Protein AF-A0A1A8WWN3-F1 (afdb_monomer_lite)

Structure (mmCIF, N/CA/C/O backbone):
data_AF-A0A1A8WWN3-F1
#
_entry.id   AF-A0A1A8WWN3-F1
#
loop_
_atom_site.group_PDB
_atom_site.id
_atom_site.type_symbol
_atom_site.label_atom_id
_atom_site.label_alt_id
_atom_site.label_comp_id
_atom_site.label_asym_id
_atom_site.label_entity_id
_atom_site.label_seq_id
_atom_site.pdbx_PDB_ins_code
_atom_site.Cartn_x
_atom_site.Cartn_y
_atom_site.Cartn_z
_atom_site.occupancy
_atom_site.B_iso_or_equiv
_atom_site.auth_seq_id
_atom_site.auth_comp_id
_atom_site.auth_asym_id
_atom_site.auth_atom_id
_atom_site.pdbx_PDB_model_num
ATOM 1 N N . MET A 1 1 ? 9.700 -21.598 -24.954 1.00 73.56 1 MET A N 1
ATOM 2 C CA . MET A 1 1 ? 10.025 -20.325 -24.272 1.00 73.56 1 MET A CA 1
ATOM 3 C C . MET A 1 1 ? 9.420 -19.200 -25.099 1.00 73.56 1 MET A C 1
ATOM 5 O O . MET A 1 1 ? 9.353 -19.380 -26.307 1.00 73.56 1 MET A O 1
ATOM 9 N N . PHE A 1 2 ? 8.943 -18.111 -24.494 1.00 90.69 2 PHE A N 1
ATOM 10 C CA . PHE A 1 2 ? 8.399 -16.963 -25.235 1.00 90.69 2 PHE A CA 1
ATOM 11 C C . PHE A 1 2 ? 9.515 -15.980 -25.612 1.00 90.69 2 PHE A C 1
ATOM 13 O O . PHE A 1 2 ? 10.438 -15.790 -24.823 1.00 90.69 2 PHE A O 1
ATOM 20 N N . ASP A 1 3 ? 9.404 -15.328 -26.773 1.00 93.94 3 ASP A N 1
ATOM 21 C CA . ASP A 1 3 ? 10.371 -14.309 -27.217 1.00 93.94 3 ASP A CA 1
ATOM 22 C C . ASP A 1 3 ? 10.300 -13.031 -26.373 1.00 93.94 3 ASP A C 1
ATOM 24 O O . ASP A 1 3 ? 11.308 -12.352 -26.187 1.00 93.94 3 ASP A O 1
ATOM 28 N N . TYR A 1 4 ? 9.113 -12.723 -25.838 1.00 95.06 4 TYR A N 1
ATOM 29 C CA . TYR A 1 4 ? 8.862 -11.595 -24.948 1.00 95.06 4 TYR A CA 1
ATOM 30 C C . TYR A 1 4 ? 8.140 -12.059 -23.684 1.00 95.06 4 TYR A C 1
ATOM 32 O O . TYR A 1 4 ? 7.181 -12.829 -23.756 1.00 95.06 4 TYR A O 1
ATOM 40 N N . ILE A 1 5 ? 8.575 -11.561 -22.526 1.00 95.69 5 ILE A N 1
ATOM 41 C CA . ILE A 1 5 ? 7.938 -11.816 -21.228 1.00 95.69 5 ILE A CA 1
ATOM 42 C C . ILE A 1 5 ? 7.713 -10.474 -20.535 1.00 95.69 5 ILE A C 1
ATOM 44 O O . ILE A 1 5 ? 8.675 -9.776 -20.217 1.00 95.69 5 ILE A O 1
ATOM 48 N N . PHE A 1 6 ? 6.449 -10.131 -20.282 1.00 94.56 6 PHE A N 1
ATOM 49 C CA . PHE A 1 6 ? 6.049 -8.897 -19.602 1.00 94.56 6 PHE A CA 1
ATOM 50 C C . PHE A 1 6 ? 5.535 -9.211 -18.196 1.00 94.56 6 PHE A C 1
ATOM 52 O O . PHE A 1 6 ? 4.404 -9.659 -18.017 1.00 94.56 6 PHE A O 1
ATOM 59 N N . SER A 1 7 ? 6.371 -8.964 -17.193 1.00 92.50 7 SER A N 1
ATOM 60 C CA . SER A 1 7 ? 6.032 -9.130 -15.779 1.00 92.50 7 SER A CA 1
ATOM 61 C C . SER A 1 7 ? 5.532 -7.810 -15.195 1.00 92.50 7 SER A C 1
ATOM 63 O O . SER A 1 7 ? 5.902 -6.735 -15.667 1.00 92.50 7 SER A O 1
ATOM 65 N N . GLU A 1 8 ? 4.687 -7.881 -14.161 1.00 90.62 8 GLU A N 1
ATOM 66 C CA . GLU A 1 8 ? 4.119 -6.694 -13.498 1.00 90.62 8 GLU A CA 1
ATOM 67 C C . GLU A 1 8 ? 3.467 -5.712 -14.493 1.00 90.62 8 GLU A C 1
ATOM 69 O O . GLU A 1 8 ? 3.710 -4.509 -14.455 1.00 90.62 8 GLU A O 1
ATOM 74 N N . ASN A 1 9 ? 2.671 -6.237 -15.432 1.00 89.50 9 ASN A N 1
ATOM 75 C CA . ASN A 1 9 ? 2.052 -5.471 -16.524 1.00 89.50 9 ASN A CA 1
ATOM 76 C C . ASN A 1 9 ? 3.059 -4.720 -17.421 1.00 89.50 9 ASN A C 1
ATOM 78 O O . ASN A 1 9 ? 2.725 -3.690 -17.998 1.00 89.50 9 ASN A O 1
ATOM 82 N N . GLY A 1 10 ? 4.287 -5.231 -17.549 1.00 90.50 10 GLY A N 1
ATOM 83 C CA . GLY A 1 10 ? 5.325 -4.660 -18.411 1.00 90.50 10 GLY A CA 1
ATOM 84 C C . GLY A 1 10 ? 6.262 -3.673 -17.716 1.00 90.50 10 GLY A C 1
ATOM 85 O O . GLY A 1 10 ? 7.193 -3.195 -18.358 1.00 90.50 10 GLY A O 1
ATOM 86 N N . VAL A 1 11 ? 6.095 -3.429 -16.408 1.00 92.06 11 VAL A N 1
ATOM 87 C CA . VAL A 1 11 ? 7.097 -2.708 -15.593 1.00 92.06 11 VAL A CA 1
ATOM 88 C C . VAL A 1 11 ? 8.454 -3.410 -15.658 1.00 92.06 11 VAL A C 1
ATOM 90 O O . VAL A 1 11 ? 9.489 -2.760 -15.548 1.00 92.06 11 VAL A O 1
ATOM 93 N N . VAL A 1 12 ? 8.453 -4.727 -15.880 1.00 93.56 12 VAL A N 1
ATOM 94 C CA . VAL A 1 12 ? 9.640 -5.498 -16.248 1.00 93.56 12 VAL A CA 1
ATOM 95 C C . VAL A 1 12 ? 9.358 -6.250 -17.542 1.00 93.56 12 VAL A C 1
ATOM 97 O O . VAL A 1 12 ? 8.417 -7.042 -17.610 1.00 93.56 12 VAL A O 1
ATOM 100 N N . ALA A 1 13 ? 10.191 -6.040 -18.557 1.00 95.25 13 ALA A N 1
ATOM 101 C CA . ALA A 1 13 ? 10.087 -6.729 -19.834 1.00 95.25 13 ALA A CA 1
ATOM 102 C C . ALA A 1 13 ? 11.396 -7.434 -20.184 1.00 95.25 13 ALA A C 1
ATOM 104 O O . ALA A 1 13 ? 12.479 -6.848 -20.106 1.00 95.25 13 ALA A O 1
ATOM 105 N N . HIS A 1 14 ? 11.279 -8.681 -20.624 1.00 95.94 14 HIS A N 1
ATOM 106 C CA . HIS A 1 14 ? 12.379 -9.455 -21.181 1.00 95.94 14 HIS A CA 1
ATOM 107 C C . HIS A 1 14 ? 12.140 -9.696 -22.665 1.00 95.94 14 HIS A C 1
ATOM 109 O O . HIS A 1 14 ? 11.002 -9.931 -23.077 1.00 95.94 14 HIS A O 1
ATOM 115 N N . LYS A 1 15 ? 13.218 -9.673 -23.444 1.00 95.75 15 LYS A N 1
ATOM 116 C CA . LYS A 1 15 ? 13.256 -10.068 -24.849 1.00 95.75 15 LYS A CA 1
ATOM 117 C C . LYS A 1 15 ? 14.387 -11.073 -25.025 1.00 95.75 15 LYS A C 1
ATOM 119 O O . LYS A 1 15 ? 15.502 -10.796 -24.606 1.00 95.75 15 LYS A O 1
ATOM 124 N N . ASN A 1 16 ? 14.116 -12.229 -25.625 1.00 93.88 16 ASN A N 1
ATOM 125 C CA . ASN A 1 16 ? 15.103 -13.305 -25.805 1.00 93.88 16 ASN A CA 1
ATOM 126 C C . ASN A 1 16 ? 15.798 -13.723 -24.490 1.00 93.88 16 ASN A C 1
ATOM 128 O O . ASN A 1 16 ? 16.989 -14.013 -24.472 1.00 93.88 16 ASN A O 1
ATOM 132 N N . ASN A 1 17 ? 15.042 -13.749 -23.387 1.00 90.00 17 ASN A N 1
ATOM 133 C CA . ASN A 1 17 ? 15.515 -13.995 -22.013 1.00 90.00 17 ASN A CA 1
ATOM 134 C C . ASN A 1 17 ? 16.474 -12.947 -21.431 1.00 90.00 17 ASN A C 1
ATOM 136 O O . ASN A 1 17 ? 16.934 -13.115 -20.304 1.00 90.00 17 ASN A O 1
ATOM 140 N N . GLU A 1 18 ? 16.736 -11.852 -22.137 1.00 92.88 18 GLU A N 1
ATOM 141 C CA . GLU A 1 18 ? 17.483 -10.716 -21.611 1.00 92.88 18 GLU A CA 1
ATOM 142 C C . GLU A 1 18 ? 16.517 -9.634 -21.135 1.00 92.88 18 GLU A C 1
ATOM 144 O O . GLU A 1 18 ? 15.479 -9.389 -21.757 1.00 92.88 18 GLU A O 1
ATOM 149 N N . GLN A 1 19 ? 16.833 -8.983 -20.013 1.00 93.44 19 GLN A N 1
ATOM 150 C CA . GLN A 1 19 ? 16.027 -7.868 -19.527 1.00 93.44 19 GLN A CA 1
ATOM 151 C C . GLN A 1 19 ? 16.167 -6.696 -20.501 1.00 93.44 19 GLN A C 1
ATOM 153 O O . GLN A 1 19 ? 17.217 -6.068 -20.596 1.00 93.44 19 GLN A O 1
ATOM 158 N N . TYR A 1 20 ? 15.083 -6.402 -21.210 1.00 92.56 20 TYR A N 1
ATOM 159 C CA . TYR A 1 20 ? 15.016 -5.331 -22.195 1.00 92.56 20 TYR A CA 1
ATOM 160 C C . TYR A 1 20 ? 14.615 -3.999 -21.553 1.00 92.56 20 TYR A C 1
ATOM 162 O O . TYR A 1 20 ? 15.093 -2.943 -21.956 1.00 92.56 20 TYR A O 1
ATOM 170 N N . PHE A 1 21 ? 13.745 -4.045 -20.540 1.00 93.81 21 PHE A N 1
ATOM 171 C CA . PHE A 1 21 ? 13.244 -2.862 -19.847 1.00 93.81 21 PHE A CA 1
ATOM 172 C C . PHE A 1 21 ? 12.899 -3.182 -18.391 1.00 93.81 21 PHE A C 1
ATOM 174 O O . PHE A 1 21 ? 12.403 -4.266 -18.076 1.00 93.81 21 PHE A O 1
ATOM 181 N N . SER A 1 22 ? 13.147 -2.226 -17.499 1.00 93.75 22 SER A N 1
ATOM 182 C CA . SER A 1 22 ? 12.677 -2.266 -16.120 1.00 93.75 22 SER A CA 1
ATOM 183 C C . SER A 1 22 ? 12.507 -0.846 -15.601 1.00 93.75 22 SER A C 1
ATOM 185 O O . SER A 1 22 ? 13.430 -0.051 -15.725 1.00 93.75 22 SER A O 1
ATOM 187 N N . GLU A 1 23 ? 11.395 -0.583 -14.927 1.00 93.56 23 GLU A N 1
ATOM 188 C CA . GLU A 1 23 ? 11.122 0.693 -14.258 1.00 93.56 23 GLU A CA 1
ATOM 189 C C . GLU A 1 23 ? 10.700 0.466 -12.798 1.00 93.56 23 GLU A C 1
ATOM 191 O O . GLU A 1 23 ? 10.466 -0.674 -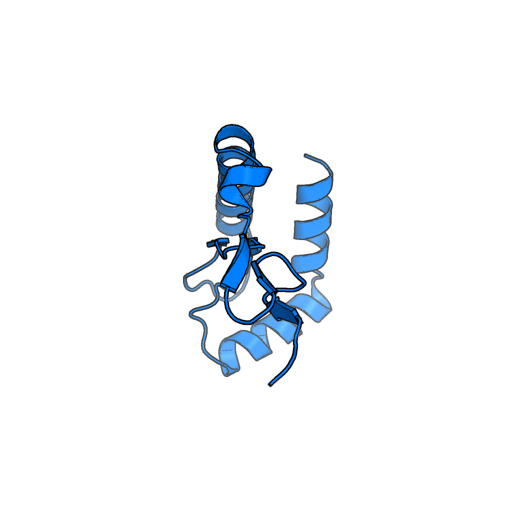12.373 1.00 93.56 23 GLU A O 1
ATOM 196 N N . SER A 1 24 ? 10.607 1.536 -12.008 1.00 94.06 24 SER A N 1
ATOM 197 C CA . SER A 1 24 ? 9.955 1.504 -10.695 1.00 94.06 24 SER A CA 1
ATOM 198 C C . SER A 1 24 ? 9.086 2.734 -10.440 1.00 94.06 24 SER A C 1
ATOM 200 O O . SER A 1 24 ? 9.346 3.827 -10.938 1.00 94.06 24 SER A O 1
ATOM 202 N N . ILE A 1 25 ? 8.078 2.581 -9.582 1.00 94.00 25 ILE A N 1
ATOM 203 C CA . ILE A 1 25 ? 7.220 3.684 -9.142 1.00 94.00 25 ILE A CA 1
ATOM 204 C C . ILE A 1 25 ? 8.008 4.758 -8.378 1.00 94.00 25 ILE A C 1
ATOM 206 O O . ILE A 1 25 ? 7.663 5.934 -8.456 1.00 94.00 25 ILE A O 1
ATOM 210 N N . THR A 1 26 ? 9.085 4.376 -7.682 1.00 93.94 26 THR A N 1
ATOM 211 C CA . THR A 1 26 ? 9.973 5.318 -6.984 1.00 93.94 26 THR A CA 1
ATOM 212 C C . THR A 1 26 ? 10.745 6.199 -7.959 1.00 93.94 26 THR A C 1
ATOM 214 O O . THR A 1 26 ? 10.797 7.409 -7.760 1.00 93.94 26 THR A O 1
ATOM 217 N N . SER A 1 27 ? 11.289 5.619 -9.036 1.00 93.81 27 SER A N 1
ATOM 218 C CA . SER A 1 27 ? 11.985 6.379 -10.076 1.00 93.81 27 SER A CA 1
ATOM 219 C C . SER A 1 27 ? 11.007 7.233 -10.884 1.00 93.81 27 SER A C 1
ATOM 221 O O . SER A 1 27 ? 11.246 8.423 -11.078 1.00 93.81 27 SER A O 1
ATOM 223 N N . PHE A 1 28 ? 9.857 6.663 -11.257 1.00 94.12 28 PHE A N 1
ATOM 224 C CA . PHE A 1 28 ? 8.829 7.343 -12.042 1.00 94.12 28 PHE A CA 1
ATOM 225 C C . PHE A 1 28 ? 8.203 8.550 -11.322 1.00 94.12 28 PHE A C 1
ATOM 227 O O . PHE A 1 28 ? 8.025 9.608 -11.925 1.00 94.12 28 PHE A O 1
ATOM 234 N N . LEU A 1 29 ? 7.843 8.415 -10.038 1.00 94.00 29 LEU A N 1
ATOM 235 C CA . LEU A 1 29 ? 7.217 9.505 -9.274 1.00 94.00 29 LEU A CA 1
ATOM 236 C C . LEU A 1 29 ? 8.234 10.482 -8.674 1.00 94.00 29 LEU A C 1
ATOM 238 O O . LEU A 1 29 ? 7.928 11.673 -8.552 1.00 94.00 29 LEU A O 1
ATOM 242 N N . GLY A 1 30 ? 9.404 9.982 -8.274 1.00 95.25 30 GLY A N 1
ATOM 243 C CA . GLY A 1 30 ? 10.387 10.707 -7.475 1.00 95.25 30 GLY A CA 1
ATOM 244 C C . GLY A 1 30 ? 10.015 10.821 -5.989 1.00 95.25 30 GLY A C 1
ATOM 245 O O . GLY A 1 30 ? 8.844 10.775 -5.597 1.00 95.25 30 GLY A O 1
ATOM 246 N N . GLU A 1 31 ? 11.036 11.018 -5.151 1.00 94.56 31 GLU A N 1
ATOM 247 C CA . GLU A 1 31 ? 10.918 11.004 -3.682 1.00 94.56 31 GLU A CA 1
ATOM 248 C C . GLU A 1 31 ? 9.977 12.077 -3.120 1.00 94.56 31 GLU A C 1
ATOM 250 O O . GLU A 1 31 ? 9.196 11.807 -2.210 1.00 94.56 31 GLU A O 1
ATOM 255 N N . GLU A 1 32 ? 9.988 13.288 -3.683 1.00 96.12 32 GLU A N 1
ATOM 256 C CA . GLU A 1 32 ? 9.151 14.398 -3.207 1.00 96.12 32 GLU A CA 1
ATOM 257 C C . GLU A 1 32 ? 7.651 14.072 -3.274 1.00 96.12 32 GLU A C 1
ATOM 259 O O . GLU A 1 32 ? 6.914 14.278 -2.306 1.00 96.12 32 GLU A O 1
ATOM 264 N N . LYS A 1 33 ? 7.184 13.524 -4.404 1.00 95.00 33 LYS A N 1
ATOM 265 C CA . LYS A 1 33 ? 5.776 13.133 -4.566 1.00 95.00 33 LYS A CA 1
ATOM 266 C C . LYS A 1 33 ? 5.452 11.901 -3.734 1.00 95.00 33 LYS A C 1
ATOM 268 O O . LYS A 1 33 ? 4.409 11.863 -3.084 1.00 95.00 33 LYS A O 1
ATOM 273 N N . LEU A 1 34 ? 6.356 10.921 -3.724 1.00 95.88 34 LEU A N 1
ATOM 274 C CA . LEU A 1 34 ? 6.184 9.687 -2.967 1.00 95.88 34 LEU A CA 1
ATOM 275 C C . LEU A 1 34 ? 6.000 9.974 -1.472 1.00 95.88 34 LEU A C 1
A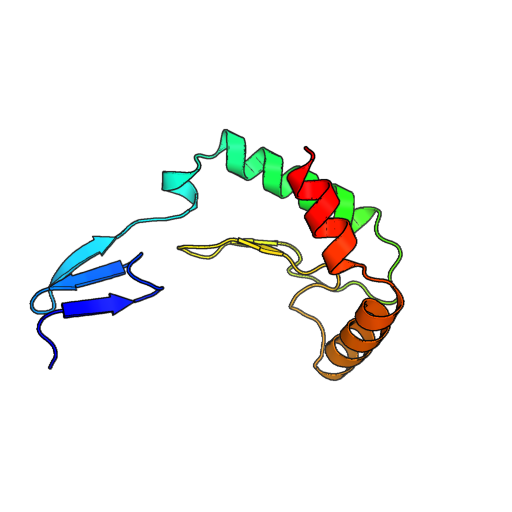TOM 277 O O . LEU A 1 34 ? 5.026 9.526 -0.870 1.00 95.88 34 LEU A O 1
ATOM 281 N N . LYS A 1 35 ? 6.876 10.796 -0.892 1.00 96.12 35 LYS A N 1
ATOM 282 C CA . LYS A 1 35 ? 6.805 11.222 0.507 1.00 96.12 35 LYS A CA 1
ATOM 283 C C . LYS A 1 35 ? 5.493 11.936 0.828 1.00 96.12 35 LYS A C 1
ATOM 285 O O . LYS A 1 35 ? 4.902 11.652 1.866 1.00 96.12 35 LYS A O 1
ATOM 290 N N . LYS A 1 36 ? 5.008 12.830 -0.044 1.00 95.81 36 LYS A N 1
ATOM 291 C CA . LYS A 1 36 ? 3.714 13.514 0.148 1.00 95.81 36 LYS A CA 1
ATOM 292 C C . LYS A 1 36 ? 2.552 12.523 0.219 1.00 95.81 36 LYS A C 1
ATOM 294 O O . LYS A 1 36 ? 1.788 12.560 1.180 1.00 95.81 36 LYS A O 1
ATOM 299 N N . VAL A 1 37 ? 2.474 11.599 -0.742 1.00 95.56 37 VAL A N 1
ATOM 300 C CA . VAL A 1 37 ? 1.424 10.569 -0.782 1.00 95.56 37 VAL A CA 1
ATOM 301 C C . VAL A 1 37 ? 1.491 9.676 0.456 1.00 95.56 37 VAL A C 1
ATOM 303 O O . VAL A 1 37 ? 0.475 9.460 1.112 1.00 95.56 37 VAL A O 1
ATOM 306 N N . ILE A 1 38 ? 2.682 9.189 0.818 1.00 96.44 38 ILE A N 1
ATOM 307 C CA . ILE A 1 38 ? 2.865 8.323 1.990 1.00 96.44 38 ILE A CA 1
ATOM 308 C C . ILE A 1 38 ? 2.462 9.055 3.274 1.00 96.44 38 ILE A C 1
ATOM 310 O O . ILE A 1 38 ? 1.700 8.504 4.066 1.00 96.44 38 ILE A O 1
ATOM 314 N N . ASN A 1 39 ? 2.915 10.296 3.470 1.00 97.06 39 ASN A N 1
ATOM 315 C CA . ASN A 1 39 ? 2.583 11.084 4.657 1.00 97.06 39 ASN A CA 1
ATOM 316 C C . ASN A 1 39 ? 1.075 11.290 4.796 1.00 97.06 39 ASN A C 1
ATOM 318 O O . ASN A 1 39 ? 0.531 11.067 5.878 1.00 97.06 39 ASN A O 1
ATOM 322 N N . TYR A 1 40 ? 0.400 11.654 3.703 1.00 96.75 40 TYR A N 1
ATOM 323 C CA . TYR A 1 40 ? -1.052 11.788 3.695 1.00 96.75 40 TYR A CA 1
ATOM 324 C C . TYR A 1 40 ? -1.731 10.477 4.102 1.00 96.75 40 TYR A C 1
ATOM 326 O O . TYR A 1 40 ? -2.553 10.461 5.016 1.00 96.75 40 TYR A O 1
ATOM 334 N N . CYS A 1 41 ? -1.346 9.360 3.474 1.00 97.12 41 CYS A N 1
ATOM 335 C CA . CYS A 1 41 ? -1.928 8.051 3.761 1.00 97.12 41 CYS A CA 1
ATOM 336 C C . CYS A 1 41 ? -1.747 7.663 5.233 1.00 97.12 41 CYS A C 1
ATOM 338 O O . CYS A 1 41 ? -2.694 7.200 5.865 1.00 97.12 41 CYS A O 1
ATOM 340 N N . LEU A 1 42 ? -0.552 7.869 5.792 1.00 97.50 42 LEU A N 1
ATOM 341 C CA . LEU A 1 42 ? -0.255 7.533 7.183 1.00 97.50 42 LEU A CA 1
ATOM 342 C C . LEU A 1 42 ? -1.072 8.378 8.165 1.00 97.50 42 LEU A C 1
ATOM 344 O O . LEU A 1 42 ? -1.656 7.819 9.091 1.00 97.50 42 LEU A O 1
ATOM 348 N N . VAL A 1 43 ? -1.164 9.694 7.954 1.00 97.62 43 VAL A N 1
ATOM 349 C CA . VAL A 1 43 ? -1.965 10.585 8.812 1.00 97.62 43 VAL A CA 1
ATOM 350 C C . VAL A 1 43 ? -3.455 10.266 8.692 1.00 97.62 43 VAL A C 1
ATOM 352 O O . VAL A 1 43 ? -4.147 10.166 9.705 1.00 97.62 43 VAL A O 1
ATOM 355 N N . TYR A 1 44 ? -3.953 10.052 7.472 1.00 97.38 44 TYR A N 1
ATOM 356 C CA . TYR A 1 44 ? -5.349 9.691 7.245 1.00 97.38 44 TYR A CA 1
ATOM 357 C C . TYR A 1 44 ? -5.702 8.384 7.963 1.00 97.38 44 TYR A C 1
ATOM 359 O O . TYR A 1 44 ? -6.670 8.323 8.718 1.00 97.38 44 TYR A O 1
ATOM 367 N N . ILE A 1 45 ? -4.885 7.340 7.783 1.00 97.06 45 ILE A N 1
ATOM 368 C CA . ILE A 1 45 ? -5.106 6.035 8.416 1.00 97.06 45 ILE A CA 1
ATOM 369 C C . ILE A 1 45 ? -4.955 6.120 9.936 1.00 97.06 45 ILE A C 1
ATOM 371 O O . ILE A 1 45 ? -5.705 5.456 10.652 1.00 97.06 45 ILE A O 1
ATOM 375 N N . ALA A 1 46 ? -4.050 6.950 10.459 1.00 97.31 46 ALA A N 1
ATOM 376 C CA . ALA A 1 46 ? -3.942 7.184 11.897 1.00 97.31 46 ALA A CA 1
ATOM 377 C C . ALA A 1 46 ? -5.262 7.722 12.478 1.00 97.31 46 ALA A C 1
ATOM 379 O O . ALA A 1 46 ? -5.724 7.202 13.493 1.00 97.31 46 ALA A O 1
ATOM 380 N N . ASN A 1 47 ? -5.912 8.656 11.777 1.00 96.81 47 ASN A N 1
ATOM 381 C CA . ASN A 1 47 ? -7.168 9.285 12.199 1.00 96.81 47 ASN A CA 1
ATOM 382 C C . ASN A 1 47 ? -8.441 8.489 11.852 1.00 96.81 47 ASN A C 1
ATOM 384 O O . ASN A 1 47 ? -9.518 8.838 12.326 1.00 96.81 47 ASN A O 1
ATOM 388 N N . LEU A 1 48 ? -8.352 7.431 11.038 1.00 95.38 48 LEU A N 1
ATOM 389 C CA . LEU A 1 48 ? -9.506 6.592 10.700 1.00 95.38 48 LEU A CA 1
ATOM 390 C C . LEU A 1 48 ? -10.056 5.860 11.928 1.00 95.38 48 LEU A C 1
ATOM 392 O O . LEU A 1 48 ? -9.319 5.128 12.589 1.00 95.38 48 LEU A O 1
ATOM 396 N N . ASP A 1 49 ? -11.358 5.970 12.168 1.00 94.94 49 ASP A N 1
ATOM 397 C CA . ASP A 1 49 ? -12.042 5.192 13.198 1.00 94.94 49 ASP A CA 1
ATOM 398 C C . ASP A 1 49 ? -12.593 3.887 12.600 1.00 94.94 49 ASP A C 1
ATOM 400 O O . ASP A 1 49 ?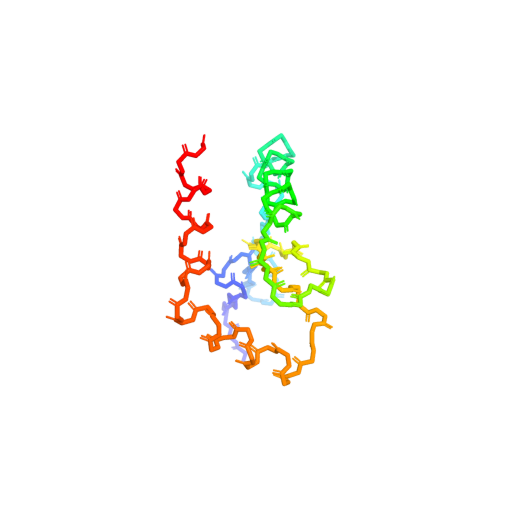 -13.602 3.865 11.887 1.00 94.94 49 ASP A O 1
ATOM 404 N N . ILE A 1 50 ? -11.854 2.795 12.811 1.00 96.25 50 ILE A N 1
ATOM 405 C CA . ILE A 1 50 ? -12.195 1.453 12.327 1.00 96.25 50 ILE A CA 1
ATOM 406 C C . ILE A 1 50 ? -11.983 0.429 13.447 1.00 96.25 50 ILE A C 1
ATOM 408 O O . ILE A 1 50 ? -11.087 0.623 14.272 1.00 96.25 50 ILE A O 1
ATOM 412 N N . PRO A 1 51 ? -12.727 -0.694 13.460 1.00 96.56 51 PRO A N 1
ATOM 413 C CA . PRO A 1 51 ? -12.726 -1.619 14.597 1.00 96.56 51 PRO A CA 1
ATOM 414 C C . PRO A 1 51 ? -11.350 -2.193 14.955 1.00 96.56 51 PRO A C 1
ATOM 416 O O . PRO A 1 51 ? -11.047 -2.428 16.124 1.00 96.56 51 PRO A O 1
ATOM 419 N N . LYS A 1 52 ? -10.509 -2.452 13.947 1.00 97.50 52 LYS A N 1
ATOM 420 C CA . LYS A 1 52 ? -9.190 -3.069 14.109 1.00 97.50 52 LYS A CA 1
ATOM 421 C C . LYS A 1 52 ? -8.181 -2.401 13.173 1.00 97.50 52 LYS A C 1
ATOM 423 O O . LYS A 1 52 ? -8.467 -2.165 12.003 1.00 97.50 52 LYS A O 1
ATOM 428 N N . LYS A 1 53 ? -6.975 -2.163 13.691 1.00 97.94 53 LYS A N 1
ATOM 429 C CA . LYS A 1 53 ? -5.778 -1.769 12.933 1.00 97.94 53 LYS A CA 1
ATOM 430 C C . LYS A 1 53 ? -4.654 -2.756 13.230 1.00 97.94 53 LYS A C 1
ATOM 432 O O . LYS A 1 53 ? -4.523 -3.234 14.360 1.00 97.94 53 LYS A O 1
ATOM 437 N N . ARG A 1 54 ? -3.874 -3.107 12.214 1.00 97.44 54 ARG A N 1
ATOM 438 C CA . ARG A 1 54 ? -2.743 -4.039 12.304 1.00 97.44 54 ARG A CA 1
ATOM 439 C C . ARG A 1 54 ? -1.473 -3.326 11.854 1.00 97.44 54 ARG A C 1
ATOM 441 O O . ARG A 1 54 ? -1.127 -2.299 12.421 1.00 97.44 54 ARG A O 1
ATOM 448 N N . GLY A 1 55 ? -0.769 -3.866 10.867 1.00 95.44 55 GLY A N 1
ATOM 449 C CA . GLY A 1 55 ? 0.454 -3.288 10.319 1.00 95.44 55 GLY A CA 1
ATOM 450 C C . GLY A 1 55 ? 0.516 -3.459 8.808 1.00 95.44 55 GLY A C 1
ATOM 451 O O . GLY A 1 55 ? -0.336 -4.130 8.219 1.00 95.44 55 GLY A O 1
ATOM 452 N N . THR A 1 56 ? 1.531 -2.860 8.185 1.00 97.38 56 THR A N 1
ATOM 453 C CA . THR A 1 56 ? 1.678 -2.824 6.718 1.00 97.38 56 THR A CA 1
ATOM 454 C C . THR A 1 56 ? 0.498 -2.082 6.073 1.00 97.38 56 THR A C 1
ATOM 456 O O . THR A 1 56 ? -0.263 -2.633 5.276 1.00 97.38 56 THR A O 1
ATOM 459 N N . PHE A 1 57 ? 0.310 -0.825 6.496 1.00 97.81 57 PHE A N 1
ATOM 460 C CA . PHE A 1 57 ? -0.726 0.082 5.981 1.00 97.81 57 PHE A CA 1
ATOM 461 C C . PHE A 1 57 ? -0.379 0.652 4.609 1.00 97.81 57 PHE A C 1
ATOM 463 O O . PHE A 1 57 ? -1.262 0.855 3.786 1.00 97.81 57 PHE A O 1
ATOM 470 N N . VAL A 1 58 ? 0.909 0.898 4.370 1.00 97.62 58 VAL A N 1
ATOM 471 C CA . VAL A 1 58 ? 1.459 1.352 3.094 1.00 97.62 58 VAL A CA 1
ATOM 472 C C . VAL A 1 58 ? 2.565 0.376 2.716 1.00 97.62 58 VAL A C 1
ATOM 474 O O . VAL A 1 58 ? 3.529 0.208 3.459 1.00 97.62 58 VAL A O 1
ATOM 477 N N . GLU A 1 59 ? 2.406 -0.302 1.586 1.00 97.31 59 GLU A N 1
ATOM 478 C CA . GLU A 1 59 ? 3.347 -1.290 1.063 1.00 97.31 59 GLU A CA 1
ATOM 479 C C . GLU A 1 59 ? 3.793 -0.855 -0.333 1.00 97.31 59 GLU A C 1
ATOM 481 O O . GLU A 1 59 ? 3.015 -0.865 -1.290 1.00 97.31 59 GLU A O 1
ATOM 486 N N . LEU A 1 60 ? 5.059 -0.468 -0.444 1.00 94.38 60 LEU A N 1
ATOM 487 C CA . LEU A 1 60 ? 5.679 -0.119 -1.713 1.00 94.38 60 LEU A CA 1
ATOM 488 C C . LEU A 1 60 ? 6.056 -1.398 -2.471 1.00 94.38 60 LEU A C 1
ATOM 490 O O . LEU A 1 60 ? 6.754 -2.264 -1.945 1.00 94.38 60 LEU A O 1
ATOM 494 N N . ARG A 1 61 ? 5.607 -1.506 -3.720 1.00 93.75 61 ARG A N 1
ATOM 495 C CA . ARG A 1 61 ? 6.009 -2.545 -4.676 1.00 93.75 61 ARG A CA 1
ATOM 496 C C . ARG A 1 61 ? 6.698 -1.883 -5.865 1.00 93.75 61 ARG A C 1
ATOM 498 O O . ARG A 1 61 ? 6.709 -0.660 -5.976 1.00 93.75 61 ARG A O 1
ATOM 505 N N . LYS A 1 62 ? 7.263 -2.681 -6.774 1.00 90.44 62 LYS A N 1
ATOM 506 C CA . LYS A 1 62 ? 8.047 -2.150 -7.895 1.00 90.44 62 LYS A CA 1
ATOM 507 C C . LYS A 1 62 ? 7.217 -1.234 -8.798 1.00 90.44 62 LYS A C 1
ATOM 509 O O . LYS A 1 62 ? 7.649 -0.117 -9.048 1.00 90.44 62 LYS A O 1
ATOM 514 N N . GLY A 1 63 ? 6.021 -1.651 -9.217 1.00 92.44 63 GLY A N 1
ATOM 515 C CA . GLY A 1 63 ? 5.145 -0.829 -10.065 1.00 92.44 63 GLY A CA 1
ATOM 516 C C . GLY A 1 63 ? 4.027 -0.052 -9.358 1.00 92.44 63 GLY A C 1
ATOM 517 O O . GLY A 1 63 ? 3.414 0.812 -9.976 1.00 92.44 63 GLY A O 1
ATOM 518 N N . ILE A 1 64 ? 3.711 -0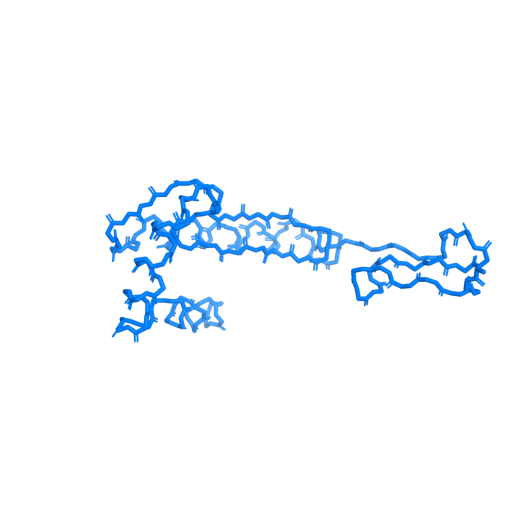.363 -8.096 1.00 93.62 64 ILE A N 1
ATOM 519 C CA . ILE A 1 64 ? 2.516 0.158 -7.406 1.00 93.62 64 ILE A CA 1
ATOM 520 C C . ILE A 1 64 ? 2.773 0.411 -5.919 1.00 93.62 64 ILE A C 1
ATOM 522 O O . ILE A 1 64 ? 3.659 -0.193 -5.320 1.00 93.62 64 ILE A O 1
ATOM 526 N N . ILE A 1 65 ? 1.937 1.242 -5.300 1.00 95.44 65 ILE A N 1
ATOM 527 C CA . ILE A 1 65 ? 1.843 1.376 -3.842 1.00 95.44 65 ILE A CA 1
ATOM 528 C C . ILE A 1 65 ? 0.513 0.759 -3.416 1.00 95.44 65 ILE A C 1
ATOM 530 O O . ILE A 1 65 ? -0.542 1.132 -3.926 1.00 95.44 65 ILE A O 1
ATOM 534 N N . ASN A 1 66 ? 0.554 -0.201 -2.500 1.00 96.25 66 ASN A N 1
ATOM 535 C CA . ASN A 1 66 ? -0.639 -0.788 -1.909 1.00 96.25 66 ASN A CA 1
ATOM 536 C C . ASN A 1 66 ? -0.944 -0.095 -0.579 1.00 96.25 66 ASN A C 1
ATOM 538 O O . ASN A 1 66 ? -0.069 0.004 0.279 1.00 96.25 66 ASN A O 1
ATOM 542 N N . ILE A 1 67 ? -2.179 0.377 -0.413 1.00 97.38 67 ILE A N 1
ATOM 543 C CA . ILE A 1 67 ? -2.640 1.050 0.799 1.00 97.38 67 ILE A CA 1
ATOM 544 C C . ILE A 1 67 ? -3.791 0.242 1.400 1.00 97.38 67 ILE A C 1
ATOM 546 O O . ILE A 1 67 ? -4.785 -0.028 0.727 1.00 97.38 67 ILE A O 1
ATOM 550 N N . SER A 1 68 ? -3.665 -0.135 2.671 1.00 97.69 68 SER A N 1
ATOM 551 C CA . SER A 1 68 ? -4.652 -0.922 3.412 1.00 97.69 68 SER A CA 1
ATOM 552 C C . SER A 1 68 ? -4.985 -0.236 4.740 1.00 97.69 68 SER A C 1
ATOM 554 O O . SER A 1 68 ? -4.117 -0.204 5.610 1.00 97.69 68 SER A O 1
ATOM 556 N N . PRO A 1 69 ? -6.217 0.275 4.947 1.00 96.94 69 PRO A N 1
ATOM 557 C CA . PRO A 1 69 ? -6.600 0.927 6.203 1.00 96.94 69 PRO A CA 1
ATOM 558 C C . PRO A 1 69 ? -6.531 0.019 7.438 1.00 96.94 69 PRO A C 1
ATOM 560 O O . PRO A 1 69 ? -6.059 0.449 8.487 1.00 96.94 69 PRO A O 1
ATOM 563 N N . ILE A 1 70 ? -6.952 -1.246 7.315 1.00 97.81 70 ILE A N 1
ATOM 564 C CA . ILE A 1 70 ? -6.797 -2.249 8.383 1.00 97.81 70 ILE A CA 1
ATOM 565 C C . ILE A 1 70 ? -5.338 -2.713 8.533 1.00 97.81 70 ILE A C 1
ATOM 567 O O . ILE A 1 70 ? -4.916 -3.085 9.627 1.00 97.81 70 ILE A O 1
ATOM 571 N N . GLY A 1 71 ? -4.550 -2.646 7.457 1.00 98.00 71 GLY A N 1
ATOM 572 C CA . GLY A 1 71 ? -3.185 -3.166 7.377 1.00 98.00 71 GLY A CA 1
ATOM 573 C C . GLY A 1 71 ? -3.136 -4.602 6.842 1.00 98.00 71 GLY A C 1
ATOM 574 O O . GLY A 1 71 ? -4.003 -5.422 7.137 1.00 98.00 71 GLY A O 1
ATOM 575 N N . ARG A 1 72 ? -2.133 -4.927 6.016 1.00 97.75 72 ARG A N 1
ATOM 576 C CA . ARG A 1 72 ? -2.000 -6.254 5.374 1.00 97.75 72 ARG A CA 1
ATOM 577 C C . ARG A 1 72 ? -1.609 -7.385 6.329 1.00 97.75 72 ARG A C 1
ATOM 579 O O . ARG A 1 72 ? -1.765 -8.542 5.961 1.00 97.75 72 ARG A O 1
ATOM 586 N N . ASN A 1 73 ? -1.142 -7.064 7.535 1.00 97.81 73 ASN A N 1
ATOM 587 C CA . ASN A 1 73 ? -0.801 -8.061 8.556 1.00 97.81 73 ASN A CA 1
ATOM 588 C C . ASN A 1 73 ? -2.026 -8.556 9.356 1.00 97.81 73 ASN A C 1
ATOM 590 O O . ASN A 1 73 ? -1.851 -9.143 10.421 1.00 97.81 73 ASN A O 1
ATOM 594 N N . CYS A 1 74 ? -3.251 -8.266 8.909 1.00 97.88 74 CYS A N 1
ATOM 595 C CA . CYS A 1 74 ? -4.465 -8.811 9.515 1.00 97.88 74 CYS A CA 1
ATOM 596 C C . CYS A 1 74 ? -4.645 -10.302 9.212 1.00 97.88 74 CYS A C 1
ATOM 598 O O . CYS A 1 74 ? -4.119 -10.823 8.224 1.00 97.88 74 CYS A O 1
ATOM 600 N N . SER A 1 75 ? -5.393 -10.989 10.073 1.00 98.38 75 SER A N 1
ATOM 601 C CA . SER A 1 75 ? -5.831 -12.356 9.799 1.00 98.38 75 SER A CA 1
ATOM 602 C C . SER A 1 75 ? -6.898 -12.379 8.697 1.00 98.38 75 SER A C 1
ATOM 604 O O . SER A 1 75 ? -7.480 -11.353 8.338 1.00 98.38 75 SER A O 1
ATOM 606 N N . GLN A 1 76 ? -7.175 -13.566 8.156 1.00 97.94 76 GLN A N 1
ATOM 607 C CA . GLN A 1 76 ? -8.241 -13.737 7.168 1.00 97.94 76 GLN A CA 1
ATOM 608 C C . GLN A 1 76 ? -9.617 -13.344 7.738 1.00 97.94 76 GLN A C 1
ATOM 610 O O . GLN A 1 76 ? -1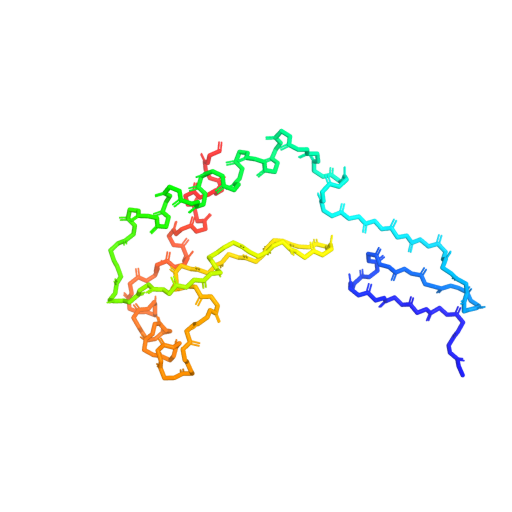0.364 -12.631 7.077 1.00 97.94 76 GLN A O 1
ATOM 615 N N . GLU A 1 77 ? -9.908 -13.730 8.980 1.00 98.31 77 GLU A N 1
ATOM 616 C CA . GLU A 1 77 ? -11.148 -13.374 9.682 1.00 98.31 77 GLU A CA 1
ATOM 617 C C . GLU A 1 77 ? -11.273 -11.854 9.876 1.00 98.31 77 GLU A C 1
ATOM 619 O O . GLU A 1 77 ? -12.279 -11.250 9.517 1.00 98.31 77 GLU A O 1
ATOM 624 N N . GLU A 1 78 ? -10.207 -11.196 10.341 1.00 98.25 78 GLU A N 1
ATOM 625 C CA . GLU A 1 78 ? -10.176 -9.736 10.503 1.00 98.25 78 GLU A CA 1
ATOM 626 C C . GLU A 1 78 ? -10.367 -9.000 9.173 1.00 98.25 78 GLU A C 1
ATOM 628 O O . GLU A 1 78 ? -10.976 -7.929 9.120 1.00 98.25 78 GLU A O 1
ATOM 633 N N . ARG A 1 79 ? -9.843 -9.569 8.083 1.00 98.12 79 ARG A N 1
ATOM 634 C CA . ARG A 1 79 ? -10.025 -9.030 6.739 1.00 98.12 79 ARG A CA 1
ATOM 635 C C . ARG A 1 79 ? -11.478 -9.128 6.292 1.00 98.12 79 ARG A C 1
ATOM 637 O O . ARG A 1 79 ? -11.980 -8.173 5.707 1.00 98.12 79 ARG A O 1
ATOM 644 N N . GLU A 1 80 ? -12.137 -10.251 6.548 1.00 98.00 80 GLU A N 1
ATOM 645 C CA . GLU A 1 80 ? -13.550 -10.454 6.221 1.00 98.00 80 GLU A CA 1
ATOM 646 C C . GLU A 1 80 ? -14.450 -9.507 7.020 1.00 98.00 80 GLU A C 1
ATOM 648 O O . GLU A 1 80 ? -15.289 -8.823 6.429 1.00 98.00 80 GLU A O 1
ATOM 653 N N . GLU A 1 81 ? -14.203 -9.365 8.325 1.00 97.94 81 GLU A N 1
ATOM 654 C CA . GLU A 1 81 ? -14.880 -8.378 9.174 1.00 97.94 81 GLU A CA 1
ATOM 655 C C . GLU A 1 81 ? -14.711 -6.952 8.631 1.00 97.94 81 GLU A C 1
ATOM 657 O O . GLU A 1 81 ? -15.676 -6.193 8.524 1.00 97.94 81 GLU A O 1
ATOM 662 N N . PHE A 1 82 ? -13.488 -6.578 8.243 1.00 98.00 82 PHE A N 1
ATOM 663 C CA . PHE A 1 82 ? -13.227 -5.264 7.666 1.00 98.00 82 PHE A CA 1
ATOM 664 C C . PHE A 1 82 ? -13.897 -5.081 6.305 1.00 98.00 82 PHE A C 1
ATOM 666 O O . PHE A 1 82 ? -14.374 -3.988 6.010 1.00 98.00 82 PHE A O 1
ATOM 673 N N . CYS A 1 83 ? -13.961 -6.121 5.473 1.00 96.94 83 CYS A N 1
ATOM 674 C CA . CYS A 1 83 ? -14.684 -6.075 4.207 1.00 96.94 83 CYS A CA 1
ATOM 675 C C . CYS A 1 83 ? -16.183 -5.831 4.424 1.00 96.94 83 CYS A C 1
ATOM 677 O O . CYS A 1 83 ? -16.748 -4.991 3.723 1.00 96.94 83 CYS A O 1
ATOM 679 N N . ALA A 1 84 ? -16.798 -6.494 5.408 1.00 97.69 84 ALA A N 1
ATOM 680 C CA . ALA A 1 84 ? -18.192 -6.258 5.781 1.00 97.69 84 ALA A CA 1
ATOM 681 C C . ALA A 1 84 ? -18.395 -4.826 6.310 1.00 97.69 84 ALA A C 1
ATOM 683 O O . ALA A 1 84 ? -19.238 -4.092 5.800 1.00 97.69 84 ALA A O 1
ATOM 684 N N . TYR A 1 85 ? -17.542 -4.377 7.237 1.00 97.25 85 TYR A N 1
ATOM 685 C CA . TYR A 1 85 ? -17.571 -3.007 7.761 1.00 97.25 85 TYR A CA 1
ATOM 686 C C . TYR A 1 85 ? -17.400 -1.953 6.655 1.00 97.25 85 TYR A C 1
ATOM 688 O O . TYR A 1 85 ? -18.114 -0.952 6.607 1.00 97.25 85 TYR A O 1
ATOM 696 N N . ASN A 1 86 ? -16.468 -2.175 5.727 1.00 96.69 86 ASN A N 1
ATOM 697 C CA . ASN A 1 86 ? -16.236 -1.285 4.597 1.00 96.69 86 ASN A CA 1
ATOM 698 C C . ASN A 1 86 ? -17.427 -1.252 3.631 1.00 96.69 86 ASN A C 1
ATOM 700 O O . ASN A 1 86 ? -17.686 -0.197 3.064 1.00 96.69 86 ASN A O 1
ATOM 704 N N . LEU A 1 87 ? -18.133 -2.367 3.432 1.00 96.19 87 LEU A N 1
ATOM 705 C CA . LEU A 1 87 ? -19.320 -2.408 2.577 1.00 96.19 87 LEU A CA 1
ATOM 706 C C . LEU A 1 87 ? -20.447 -1.522 3.129 1.00 96.19 87 LEU A C 1
ATOM 708 O O . LEU A 1 87 ? -21.166 -0.896 2.358 1.00 96.19 87 LEU A O 1
ATOM 712 N N . GLU A 1 88 ? -20.571 -1.434 4.453 1.00 95.50 88 GLU A N 1
ATOM 713 C CA . GLU A 1 88 ? -21.573 -0.590 5.113 1.00 95.50 88 GLU A CA 1
ATOM 714 C C . GLU A 1 88 ? -21.154 0.883 5.219 1.00 95.50 88 GLU A C 1
ATOM 716 O O . GLU A 1 88 ? -21.999 1.777 5.163 1.00 95.50 88 GLU A O 1
ATOM 721 N N . LYS A 1 89 ? -19.858 1.149 5.425 1.00 96.19 89 LYS A N 1
ATOM 722 C CA . LYS A 1 89 ? -19.336 2.488 5.760 1.00 96.19 89 LYS A CA 1
ATOM 723 C C . LYS A 1 89 ? -18.566 3.177 4.634 1.00 96.19 89 LYS A C 1
ATOM 725 O O . LYS A 1 89 ? -18.171 4.326 4.802 1.00 96.19 89 LYS A O 1
ATOM 730 N N . ASP A 1 90 ? -18.325 2.501 3.511 1.00 96.06 90 ASP A N 1
ATOM 731 C CA . ASP A 1 90 ? -17.615 3.037 2.341 1.00 96.06 90 ASP A CA 1
ATOM 732 C C . ASP A 1 90 ? -16.219 3.623 2.682 1.00 96.06 90 ASP A C 1
ATOM 734 O O . ASP A 1 90 ? -15.754 4.592 2.072 1.00 96.06 90 ASP A O 1
ATOM 738 N N . VAL A 1 91 ? -15.512 3.037 3.659 1.00 95.75 91 VAL A N 1
ATOM 739 C CA . VAL A 1 91 ? -14.238 3.565 4.198 1.00 95.75 91 VAL A CA 1
ATOM 740 C C . VAL A 1 91 ? -13.182 3.750 3.106 1.00 95.75 91 VAL A C 1
ATOM 742 O O . VAL A 1 91 ? -12.613 4.831 2.962 1.00 95.75 91 VAL A O 1
ATOM 745 N N . ILE A 1 92 ? -12.924 2.713 2.303 1.00 94.88 92 ILE A N 1
ATOM 746 C CA . ILE A 1 92 ? -11.907 2.733 1.238 1.00 94.88 92 ILE A CA 1
ATOM 747 C C . ILE A 1 92 ? -12.289 3.729 0.143 1.00 94.88 92 ILE A C 1
ATOM 749 O O . ILE A 1 92 ? -11.434 4.441 -0.384 1.00 94.88 92 ILE A O 1
ATOM 753 N N . LYS A 1 93 ? -13.5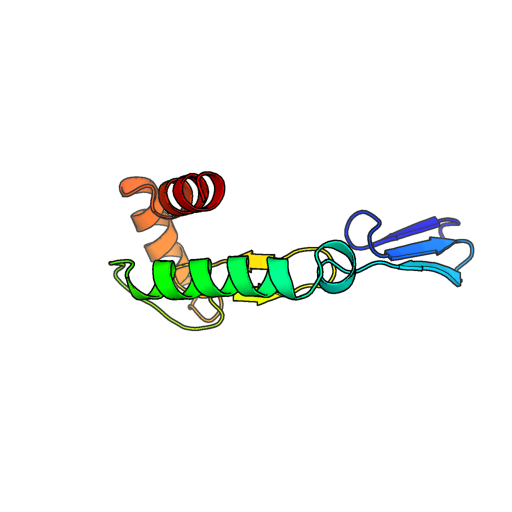75 3.785 -0.213 1.00 95.88 93 LYS A N 1
ATOM 754 C CA . LYS A 1 93 ? -14.079 4.701 -1.239 1.00 95.88 93 LYS A CA 1
ATOM 755 C C . LYS A 1 93 ? -13.909 6.151 -0.796 1.00 95.88 93 LYS A C 1
ATOM 757 O O . LYS A 1 93 ? -13.396 6.958 -1.566 1.00 95.88 93 LYS A O 1
ATOM 762 N N . THR A 1 94 ? -14.270 6.454 0.448 1.00 96.19 94 THR A N 1
ATOM 763 C CA . THR A 1 94 ? -14.099 7.779 1.054 1.00 96.19 94 THR A CA 1
ATOM 764 C C . THR A 1 94 ? -12.623 8.162 1.127 1.00 96.19 94 THR A C 1
ATOM 766 O O . THR A 1 94 ? -12.249 9.246 0.687 1.00 96.19 94 THR A O 1
ATOM 769 N N . PHE A 1 95 ? -11.763 7.248 1.586 1.00 95.56 95 PHE A N 1
ATOM 770 C CA . PHE A 1 95 ? -10.314 7.452 1.593 1.00 95.56 95 PHE A CA 1
ATOM 771 C C . PHE A 1 95 ? -9.769 7.788 0.200 1.00 95.56 95 PHE A C 1
ATOM 773 O O . PHE A 1 95 ? -9.053 8.773 0.036 1.00 95.56 95 PHE A O 1
ATOM 780 N N . ARG A 1 96 ? -10.147 7.004 -0.817 1.00 94.62 96 ARG A N 1
ATOM 781 C CA . ARG A 1 96 ? -9.715 7.219 -2.203 1.00 94.62 96 ARG A CA 1
ATOM 782 C C . ARG A 1 96 ? -10.142 8.588 -2.727 1.00 94.62 96 ARG A C 1
ATOM 784 O O . ARG A 1 96 ? -9.338 9.252 -3.370 1.00 94.62 96 ARG A O 1
ATOM 791 N N . LEU A 1 97 ? -11.390 8.990 -2.487 1.00 95.50 97 LEU A N 1
ATOM 792 C CA . LEU A 1 97 ? -11.895 10.291 -2.932 1.00 95.50 97 LEU A CA 1
ATOM 793 C C . LEU A 1 97 ? -11.119 11.439 -2.285 1.00 95.50 97 LEU A C 1
ATOM 795 O O . LEU A 1 97 ? -10.731 12.367 -2.983 1.00 95.50 97 LEU A O 1
ATOM 799 N N . ASN A 1 98 ? -10.838 11.350 -0.985 1.00 95.00 98 ASN A N 1
ATOM 800 C CA . ASN A 1 98 ? -10.077 12.385 -0.290 1.00 95.00 98 ASN A CA 1
ATOM 801 C C . ASN A 1 98 ? -8.627 12.463 -0.787 1.00 95.00 98 ASN A C 1
ATOM 803 O O . ASN A 1 98 ? -8.133 13.560 -1.011 1.00 95.00 98 ASN A O 1
ATOM 807 N N . LEU A 1 99 ? -7.980 11.320 -1.048 1.00 92.44 99 LEU A N 1
ATOM 808 C CA . LEU A 1 99 ? -6.629 11.282 -1.617 1.00 92.44 99 LEU A CA 1
ATOM 809 C C . LEU A 1 99 ? -6.560 11.893 -3.028 1.00 92.44 99 LEU A C 1
ATOM 811 O O . LEU A 1 99 ? -5.529 12.434 -3.401 1.00 92.44 99 LEU A O 1
ATOM 815 N N . MET A 1 100 ? -7.625 11.785 -3.829 1.00 90.31 100 MET A N 1
ATOM 816 C CA . MET A 1 100 ? -7.672 12.362 -5.181 1.00 90.31 100 MET A CA 1
ATOM 817 C C . MET A 1 100 ? -7.907 13.879 -5.199 1.00 90.31 100 MET A C 1
ATOM 819 O O . MET A 1 100 ? -7.710 14.493 -6.246 1.00 90.31 100 MET A O 1
ATOM 823 N N . ASN A 1 101 ? -8.372 14.453 -4.087 1.00 89.06 101 ASN A N 1
ATOM 824 C CA . ASN A 1 101 ? -8.716 15.872 -3.966 1.00 89.06 101 ASN A CA 1
ATOM 825 C C . ASN A 1 101 ? -7.639 16.701 -3.241 1.00 89.06 101 ASN A C 1
ATOM 827 O O . ASN A 1 101 ? -7.823 17.907 -3.082 1.00 89.06 101 ASN A O 1
ATOM 831 N N . GLU A 1 102 ? -6.559 16.059 -2.796 1.00 76.75 102 GLU A N 1
ATOM 832 C CA . GLU A 1 102 ? -5.305 16.698 -2.360 1.00 76.75 102 GLU A CA 1
ATOM 833 C C . GLU A 1 102 ? -4.391 17.002 -3.551 1.00 76.75 102 GLU A C 1
ATOM 835 O O . GLU A 1 102 ? -3.780 18.094 -3.561 1.00 76.75 102 GLU A O 1
#

Secondary structure (DSSP, 8-state):
--SEEEEGGGTEEEETTEEEEE--HHHHH-HHHHHHHHHHHHHHHHH---S---S-SEEE-SS-EEE-SS-TTS-HHHHHHHHHHHHHH-HHHHHHHHHH--

Foldseek 3Di:
DDQWDAPPNNCWIDGNNHTPHHAFPCRVQDDVRVVVLVVLLVVLLVPDDDPAADAQQWDGDRHDIDGDSNHPPDDPVVVVVVVVVCVVVVSVVVVVVVSVVD

Organism: Plasmodium malariae (NCBI:txid5858)

Radius of gyration: 17.25 Å; chains: 1; bounding box: 39×37×42 Å

pLDDT: mean 95.01, std 3.59, range [73.56, 98.38]

InterPro domains:
  IPR005002 Phosphomannomutase [PF03332] (2-99)
  IPR005002 Phosphomannomutase [PTHR10466] (2-99)
  IPR036412 HAD-like superfamily [SSF56784] (2-99)
  IPR043169 Phosphomannomutase, cap domain [G3DSA:3.30.1240.20] (24-102)

Sequence (102 aa):
MFDYIFSENGVVAHKNNEQYFSESITSFLGEEKLKKVINYCLVYIANLDIPKKRGTFVELRKGIINISPIGRNCSQEEREEFCAYNLEKDVIKTFRLNLMNE